Protein AF-A0A1E3PZY6-F1 (afdb_monomer_lite)

Radius of gyration: 34.94 Å; chains: 1; bounding box: 91×46×70 Å

Sequence (155 aa):
MDLDLSILKSSPPDGTELKHANSVFNTALASNESPASPTRRYAKRMTQLVESQNAELTILRKELQECKELLQTRKKRTKGKRIKLQGEFVFSTEEVLKIVREAEEKPKAKRPRGRPRKLPIEEVDKLQEDEEVENSSSESELDLVDCVARRTSSK

Secondary structure (DSSP, 8-state):
-----HHHHSPPPPHHHHHHHHHHHHHHHHSSSS---HHHHHHHHHHHHHHHHHHHHHHHHHHHHHHHHHHHHHHS--SSHHHHTTTS----HHHHHHHHHHHHHS------SSPPP-PPPP------PPP------------------------

Structure (mmCIF, N/CA/C/O backbone):
data_AF-A0A1E3PZY6-F1
#
_entry.id   AF-A0A1E3PZY6-F1
#
loop_
_atom_site.group_PDB
_atom_site.id
_atom_site.type_symbol
_atom_site.label_atom_id
_atom_site.label_alt_id
_atom_site.label_comp_id
_atom_site.label_asym_id
_atom_site.label_entity_id
_atom_site.label_seq_id
_atom_site.pdbx_PDB_ins_code
_atom_site.Cartn_x
_atom_site.Cartn_y
_atom_site.Cartn_z
_atom_site.occupancy
_atom_site.B_iso_or_equiv
_atom_site.auth_seq_id
_atom_site.auth_comp_id
_atom_site.auth_asym_id
_atom_site.auth_atom_id
_atom_site.pdbx_PDB_model_num
ATOM 1 N N . MET A 1 1 ? -10.833 -1.862 -36.275 1.00 62.19 1 MET A N 1
ATOM 2 C CA . MET A 1 1 ? -9.788 -2.021 -35.248 1.00 62.19 1 MET A CA 1
ATOM 3 C C . MET A 1 1 ? -10.494 -1.902 -33.913 1.00 62.19 1 MET A C 1
ATOM 5 O O . MET A 1 1 ? -10.768 -0.783 -33.499 1.00 62.19 1 MET A O 1
ATOM 9 N N . ASP A 1 2 ? -10.888 -3.023 -33.314 1.00 77.62 2 ASP A N 1
ATOM 10 C CA . ASP A 1 2 ? -11.477 -3.005 -31.972 1.00 77.62 2 ASP A CA 1
ATOM 11 C C . ASP A 1 2 ? -10.356 -2.739 -30.968 1.00 77.62 2 ASP A C 1
ATOM 13 O O . ASP A 1 2 ? -9.364 -3.465 -30.921 1.00 77.62 2 ASP A O 1
ATOM 17 N N . LEU A 1 3 ? -10.468 -1.628 -30.243 1.00 80.12 3 LEU A N 1
ATOM 18 C CA . LEU A 1 3 ? -9.480 -1.209 -29.259 1.00 80.12 3 LEU A CA 1
ATOM 19 C C . LEU A 1 3 ? -9.754 -1.971 -27.960 1.00 80.12 3 LEU A C 1
ATOM 21 O O . LEU A 1 3 ? -10.835 -1.834 -27.386 1.00 80.12 3 LEU A O 1
ATOM 25 N N . ASP A 1 4 ? -8.799 -2.774 -27.498 1.00 83.38 4 ASP A N 1
ATOM 26 C CA . ASP A 1 4 ? -8.956 -3.498 -26.240 1.00 83.38 4 ASP A CA 1
ATOM 27 C C . ASP A 1 4 ? -8.890 -2.527 -25.047 1.00 83.38 4 ASP A C 1
ATOM 29 O O . ASP A 1 4 ? -7.856 -1.923 -24.763 1.00 83.38 4 ASP A O 1
ATOM 33 N N . LEU A 1 5 ? -10.023 -2.363 -24.358 1.00 85.50 5 LEU A N 1
ATOM 34 C CA . LEU A 1 5 ? -10.165 -1.522 -23.164 1.00 85.50 5 LEU A CA 1
ATOM 35 C C . LEU A 1 5 ? -10.073 -2.333 -21.860 1.00 85.50 5 LEU A C 1
ATOM 37 O O . LEU A 1 5 ? -10.307 -1.774 -20.785 1.00 85.50 5 LEU A O 1
ATOM 41 N N . SER A 1 6 ? -9.769 -3.634 -21.926 1.00 84.56 6 SER A N 1
ATOM 42 C CA . SER A 1 6 ? -9.667 -4.516 -20.753 1.00 84.56 6 SER A CA 1
ATOM 43 C C . SER A 1 6 ? -8.676 -3.984 -19.709 1.00 84.56 6 SER A C 1
ATOM 45 O O . SER A 1 6 ? -8.986 -3.967 -18.518 1.00 84.56 6 SER A O 1
ATOM 47 N N . ILE A 1 7 ? -7.555 -3.419 -20.167 1.00 79.88 7 ILE A N 1
ATOM 48 C CA . ILE A 1 7 ? -6.497 -2.803 -19.348 1.00 79.88 7 ILE A CA 1
ATOM 49 C C . ILE A 1 7 ? -7.006 -1.627 -18.498 1.00 79.88 7 ILE A C 1
ATOM 51 O O . ILE A 1 7 ? -6.503 -1.386 -17.405 1.00 79.88 7 ILE A O 1
ATOM 55 N N . LEU A 1 8 ? -8.017 -0.886 -18.965 1.00 80.75 8 LEU A N 1
ATOM 56 C CA . LEU A 1 8 ? -8.588 0.233 -18.199 1.00 80.75 8 LEU A CA 1
ATOM 57 C C . LEU A 1 8 ? -9.510 -0.240 -17.071 1.00 80.75 8 LEU A C 1
ATOM 59 O O . LEU A 1 8 ? -9.798 0.524 -16.152 1.00 80.75 8 LEU A O 1
ATOM 63 N N . LYS A 1 9 ? -10.007 -1.476 -17.162 1.00 86.06 9 LYS A N 1
ATOM 64 C CA . LYS A 1 9 ? -10.908 -2.079 -16.175 1.00 86.06 9 LYS A CA 1
ATOM 65 C C . LYS A 1 9 ? -10.187 -3.038 -15.226 1.00 86.06 9 LYS A C 1
ATOM 67 O O . LYS A 1 9 ? -10.775 -3.423 -14.218 1.00 86.06 9 LYS A O 1
ATOM 72 N N . SER A 1 10 ? -8.953 -3.438 -15.534 1.00 82.19 10 SER A N 1
ATOM 73 C CA . SER A 1 10 ? -8.166 -4.326 -14.681 1.00 82.19 10 SER A CA 1
ATOM 74 C C . SER A 1 10 ? -7.635 -3.606 -13.444 1.00 82.19 10 SER A C 1
ATOM 76 O O . SER A 1 10 ? -7.387 -2.399 -13.448 1.00 82.19 10 SER A O 1
ATOM 78 N N . SER A 1 11 ? -7.431 -4.369 -12.373 1.00 79.75 11 SER A N 1
ATOM 79 C CA . SER A 1 11 ? -6.732 -3.886 -11.185 1.00 79.75 11 SER A CA 1
ATOM 80 C C . SER A 1 11 ? -5.291 -3.469 -11.523 1.00 79.75 11 SER A C 1
ATOM 82 O O . SER A 1 11 ? -4.729 -3.960 -12.504 1.00 79.75 11 SER A O 1
ATOM 84 N N . PRO A 1 12 ? -4.677 -2.566 -10.733 1.00 80.06 12 PRO A N 1
ATOM 85 C CA . PRO A 1 12 ? -3.278 -2.200 -10.922 1.00 80.06 12 PRO A CA 1
ATOM 86 C C . PRO A 1 12 ? -2.374 -3.443 -10.866 1.00 80.06 12 PRO A C 1
ATOM 88 O O . PRO A 1 12 ? -2.633 -4.312 -10.031 1.00 80.06 12 PRO A O 1
ATOM 91 N N . PRO A 1 13 ? -1.324 -3.519 -11.703 1.00 80.06 13 PRO A N 1
ATOM 92 C CA . PRO A 1 13 ? -0.431 -4.672 -11.741 1.00 80.06 13 PRO A CA 1
ATOM 93 C C . PRO A 1 13 ? 0.291 -4.855 -10.406 1.00 80.06 13 PRO A C 1
ATOM 95 O O . PRO A 1 13 ? 0.702 -3.874 -9.769 1.00 80.06 13 PRO A O 1
ATOM 98 N N . ASP A 1 14 ? 0.481 -6.111 -10.006 1.00 84.44 14 ASP A N 1
ATOM 99 C CA . ASP A 1 14 ? 1.287 -6.414 -8.826 1.00 84.44 14 ASP A CA 1
ATOM 100 C C . ASP A 1 14 ? 2.762 -6.027 -9.056 1.00 84.44 14 ASP A C 1
ATOM 102 O O . ASP A 1 14 ? 3.253 -5.960 -10.187 1.00 84.44 14 ASP A O 1
ATOM 106 N N . GLY A 1 15 ? 3.505 -5.763 -7.978 1.00 86.00 15 GLY A N 1
ATOM 107 C CA . GLY A 1 15 ? 4.921 -5.397 -8.066 1.00 86.00 15 GLY A CA 1
ATOM 108 C C . GLY A 1 15 ? 5.770 -6.445 -8.789 1.00 86.00 15 GLY A C 1
ATOM 109 O O . GLY A 1 15 ? 6.712 -6.093 -9.506 1.00 86.00 15 GLY A O 1
ATOM 110 N N . THR A 1 16 ? 5.419 -7.724 -8.647 1.00 88.56 16 THR A N 1
ATOM 111 C CA . THR A 1 16 ? 6.109 -8.823 -9.332 1.00 88.56 16 THR A CA 1
ATOM 112 C C . THR A 1 16 ? 5.787 -8.863 -10.826 1.00 88.56 16 THR A C 1
ATOM 114 O O . THR A 1 16 ? 6.704 -8.956 -11.647 1.00 88.56 16 THR A O 1
ATOM 117 N N . GLU A 1 17 ? 4.511 -8.705 -11.178 1.00 89.75 17 GLU A N 1
ATOM 118 C CA . GLU A 1 17 ? 4.019 -8.641 -12.557 1.00 89.75 17 GLU A CA 1
ATOM 119 C C . GLU A 1 17 ? 4.640 -7.464 -13.308 1.00 89.75 17 GLU A C 1
ATOM 121 O O . GLU A 1 17 ? 5.165 -7.636 -14.409 1.00 89.75 17 GLU A O 1
ATOM 126 N N . LEU A 1 18 ? 4.665 -6.283 -12.682 1.00 90.31 18 LEU A N 1
ATOM 127 C CA . LEU A 1 18 ? 5.262 -5.076 -13.245 1.00 90.31 18 LEU A CA 1
ATOM 128 C C . LEU A 1 18 ? 6.756 -5.269 -13.538 1.00 90.31 18 LEU A C 1
ATOM 130 O O . LEU A 1 18 ? 7.221 -4.936 -14.628 1.00 90.31 18 LEU A O 1
ATOM 134 N N . LYS A 1 19 ? 7.508 -5.845 -12.592 1.00 91.12 19 LYS A N 1
ATOM 135 C CA . LYS A 1 19 ? 8.939 -6.130 -12.772 1.00 91.12 19 LYS A CA 1
ATOM 136 C C . LYS A 1 19 ? 9.173 -7.126 -13.910 1.00 91.12 19 LYS A C 1
ATOM 138 O O . LYS A 1 19 ? 10.103 -6.957 -14.700 1.00 91.12 19 LYS A O 1
ATOM 143 N N . HIS A 1 20 ? 8.342 -8.164 -14.003 1.00 92.56 20 HIS A N 1
ATOM 144 C CA . HIS A 1 20 ? 8.427 -9.140 -15.084 1.00 92.56 20 HIS A CA 1
ATOM 145 C C . HIS A 1 20 ? 8.137 -8.490 -16.445 1.00 92.56 20 HIS A C 1
ATOM 147 O O . HIS A 1 20 ? 8.957 -8.596 -17.359 1.00 92.56 20 HIS A O 1
ATOM 153 N N . ALA A 1 21 ? 7.037 -7.743 -16.552 1.00 91.88 21 ALA A N 1
ATOM 154 C CA . ALA A 1 21 ? 6.645 -7.037 -17.768 1.00 91.88 21 ALA A CA 1
ATOM 155 C C . ALA A 1 21 ? 7.717 -6.033 -18.224 1.00 91.88 21 ALA A C 1
ATOM 157 O O . ALA A 1 21 ? 8.106 -6.028 -19.393 1.00 91.88 21 ALA A O 1
ATOM 158 N N . ASN A 1 22 ? 8.270 -5.243 -17.300 1.00 93.44 22 ASN A N 1
ATOM 159 C CA . ASN A 1 22 ? 9.345 -4.299 -17.600 1.00 93.44 22 ASN A CA 1
ATOM 160 C C . ASN A 1 22 ? 10.638 -4.995 -18.035 1.00 93.44 22 ASN A C 1
ATOM 162 O O . ASN A 1 22 ? 11.347 -4.476 -18.899 1.00 93.44 22 ASN A O 1
ATOM 166 N N . SER A 1 23 ? 10.957 -6.165 -17.475 1.00 92.94 23 SER A N 1
ATOM 167 C CA . SER A 1 23 ? 12.105 -6.969 -17.908 1.00 92.94 23 SER A CA 1
ATOM 168 C C . SER A 1 23 ? 11.932 -7.452 -19.352 1.00 92.94 23 SER A C 1
ATOM 170 O O . SER A 1 23 ? 12.814 -7.246 -20.191 1.00 92.94 23 SER A O 1
ATOM 172 N N . VAL A 1 24 ? 10.766 -8.017 -19.678 1.00 93.94 24 VAL A N 1
ATOM 173 C CA . VAL A 1 24 ? 10.430 -8.463 -21.041 1.00 93.94 24 VAL A CA 1
ATOM 174 C C . VAL A 1 24 ? 10.460 -7.288 -22.024 1.00 93.94 24 VAL A C 1
ATOM 176 O O . VAL A 1 24 ? 11.082 -7.362 -23.082 1.00 93.94 24 VAL A O 1
ATOM 179 N N . PHE A 1 25 ? 9.874 -6.153 -21.652 1.00 91.44 25 PHE A N 1
ATOM 180 C CA . PHE A 1 25 ? 9.884 -4.948 -22.477 1.00 91.44 25 PHE A CA 1
ATOM 181 C C . PHE A 1 25 ? 11.304 -4.409 -22.717 1.00 91.44 25 PHE A C 1
ATOM 183 O O . PHE A 1 25 ? 11.689 -4.123 -23.852 1.00 91.44 25 PHE A O 1
ATOM 190 N N . ASN A 1 26 ? 12.125 -4.310 -21.669 1.00 90.56 26 ASN A N 1
ATOM 191 C CA . ASN A 1 26 ? 13.491 -3.801 -21.784 1.00 90.56 26 ASN A CA 1
ATOM 192 C C . ASN A 1 26 ? 14.422 -4.748 -22.557 1.00 90.56 26 ASN A C 1
ATOM 194 O O . ASN A 1 26 ? 15.333 -4.267 -23.240 1.00 90.56 26 ASN A O 1
ATOM 198 N N . THR A 1 27 ? 14.208 -6.064 -22.467 1.00 90.50 27 THR A N 1
ATOM 199 C CA . THR A 1 27 ? 14.953 -7.066 -23.250 1.00 90.50 27 THR A CA 1
ATOM 200 C C . THR A 1 27 ? 14.567 -7.015 -24.727 1.00 90.50 27 THR A C 1
ATOM 202 O O . THR A 1 27 ? 15.461 -6.941 -25.570 1.00 90.50 27 THR A O 1
ATOM 205 N N . ALA A 1 28 ? 13.275 -6.905 -25.050 1.00 90.19 28 ALA A N 1
ATOM 206 C CA . ALA A 1 28 ? 12.802 -6.695 -26.422 1.00 90.19 28 ALA A CA 1
ATOM 207 C C . ALA A 1 28 ? 13.314 -5.371 -27.024 1.00 90.19 28 ALA A C 1
ATOM 209 O O . ALA A 1 28 ? 13.743 -5.308 -28.175 1.00 90.19 28 ALA A O 1
ATOM 210 N N . LEU A 1 29 ? 13.365 -4.291 -26.238 1.00 86.75 29 LEU A N 1
ATOM 211 C CA . LEU A 1 29 ? 13.998 -3.042 -26.677 1.00 86.75 29 LEU A CA 1
ATOM 212 C C . LEU A 1 29 ? 15.511 -3.175 -26.885 1.00 86.75 29 LEU A C 1
ATOM 214 O O . LEU A 1 29 ? 16.106 -2.364 -27.597 1.00 86.75 29 LEU A O 1
ATOM 218 N N . ALA A 1 30 ? 16.154 -4.139 -26.228 1.00 85.12 30 ALA A N 1
ATOM 219 C CA . ALA A 1 30 ? 17.587 -4.351 -26.336 1.00 85.12 30 ALA A CA 1
ATOM 220 C C . ALA A 1 30 ? 18.005 -5.207 -27.530 1.00 85.12 30 ALA A C 1
ATOM 222 O O . ALA A 1 30 ? 19.126 -5.016 -27.996 1.00 85.12 30 ALA A O 1
ATOM 223 N N . SER A 1 31 ? 17.128 -6.076 -28.033 1.00 85.00 31 SER A N 1
ATOM 224 C CA . SER A 1 31 ? 17.387 -6.911 -29.211 1.00 85.00 31 SER A CA 1
ATOM 225 C C . SER A 1 31 ? 17.314 -6.152 -30.542 1.00 85.00 31 SER A C 1
ATOM 227 O O . SER A 1 31 ? 17.707 -6.694 -31.566 1.00 85.00 31 SER A O 1
ATOM 229 N N . ASN A 1 32 ? 16.821 -4.909 -30.550 1.00 78.44 32 ASN A N 1
ATOM 230 C CA . ASN A 1 32 ? 16.794 -4.069 -31.746 1.00 78.44 32 ASN A CA 1
ATOM 231 C C . ASN A 1 32 ? 18.196 -3.499 -32.044 1.00 78.44 32 ASN A C 1
ATOM 233 O O . ASN A 1 32 ? 18.831 -2.920 -31.160 1.00 78.44 32 ASN A O 1
ATOM 237 N N . GLU A 1 33 ? 18.653 -3.632 -33.296 1.00 68.00 33 GLU A N 1
ATOM 238 C CA . GLU A 1 33 ? 20.041 -3.398 -33.751 1.00 68.00 33 GLU A CA 1
ATOM 239 C C . GLU A 1 33 ? 20.561 -1.959 -33.574 1.00 68.00 33 GLU A C 1
ATOM 241 O O . GLU A 1 33 ? 21.768 -1.724 -33.616 1.00 68.00 33 GLU A O 1
ATOM 246 N N . SER A 1 34 ? 19.687 -0.978 -33.323 1.00 68.31 34 SER A N 1
ATOM 247 C CA . SER A 1 34 ? 20.128 0.401 -33.112 1.00 68.31 34 SER A CA 1
ATOM 248 C C . SER A 1 34 ? 20.716 0.598 -31.704 1.00 68.31 34 SER A C 1
ATOM 250 O O . SER A 1 34 ? 20.017 0.395 -30.696 1.00 68.31 34 SER A O 1
ATOM 252 N N . PRO A 1 35 ? 21.952 1.123 -31.583 1.00 68.12 35 PRO A N 1
ATOM 253 C CA . PRO A 1 35 ? 22.461 1.606 -30.306 1.00 68.12 35 PRO A CA 1
ATOM 254 C C . PRO A 1 35 ? 21.560 2.719 -29.746 1.00 68.12 35 PRO A C 1
ATOM 256 O O . PRO A 1 35 ? 20.741 3.300 -30.457 1.00 68.12 35 PRO A O 1
ATOM 259 N N . ALA A 1 36 ? 21.690 2.960 -28.437 1.00 69.69 36 ALA A N 1
ATOM 260 C CA . ALA A 1 36 ? 20.801 3.733 -27.562 1.00 69.69 36 ALA A CA 1
ATOM 261 C C . ALA A 1 36 ? 20.148 4.993 -28.178 1.00 69.69 36 ALA A C 1
ATOM 263 O O . ALA A 1 36 ? 20.581 6.116 -27.918 1.00 69.69 36 ALA A O 1
ATOM 264 N N . SER A 1 37 ? 19.042 4.794 -28.901 1.00 82.25 37 SER A N 1
ATOM 265 C CA . SER A 1 37 ? 18.156 5.858 -29.377 1.00 82.25 37 SER A CA 1
ATOM 266 C C . SER A 1 37 ? 17.574 6.648 -28.190 1.00 82.25 37 SER A C 1
ATOM 268 O O . SER A 1 37 ? 17.320 6.051 -27.132 1.00 82.25 37 SER A O 1
ATOM 270 N N . PRO A 1 38 ? 17.329 7.967 -28.328 1.00 88.69 38 PRO A N 1
ATOM 271 C CA . PRO A 1 38 ? 16.638 8.770 -27.318 1.00 88.69 38 PRO A CA 1
ATOM 272 C C . PRO A 1 38 ? 15.362 8.104 -26.786 1.00 88.69 38 PRO A C 1
ATOM 274 O O . PRO A 1 38 ? 15.154 8.054 -25.573 1.00 88.69 38 PRO A O 1
ATOM 277 N N . THR A 1 39 ? 14.577 7.481 -27.669 1.00 86.38 39 THR A N 1
ATOM 278 C 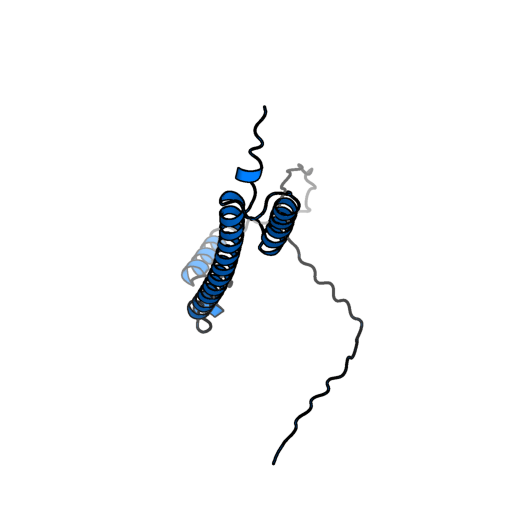CA . THR A 1 39 ? 13.354 6.744 -27.316 1.00 86.38 39 THR A CA 1
ATOM 279 C C . THR A 1 39 ? 13.637 5.575 -26.375 1.00 86.38 39 THR A C 1
ATOM 281 O O . THR A 1 39 ? 12.932 5.385 -25.389 1.00 86.38 39 THR A O 1
ATOM 284 N N . ARG A 1 40 ? 14.718 4.822 -26.613 1.00 86.25 40 ARG A N 1
ATOM 285 C CA . ARG A 1 40 ? 15.119 3.685 -25.767 1.00 86.25 40 ARG A CA 1
ATOM 286 C C . ARG A 1 40 ? 15.593 4.140 -24.387 1.00 86.25 40 ARG A C 1
ATOM 288 O O . ARG A 1 40 ? 15.302 3.480 -23.392 1.00 86.25 40 ARG A O 1
ATOM 295 N N . ARG A 1 41 ? 16.317 5.264 -24.305 1.00 89.44 41 ARG A N 1
ATOM 296 C CA . ARG A 1 41 ? 16.721 5.855 -23.015 1.00 89.44 41 ARG A CA 1
ATOM 297 C C . ARG A 1 41 ? 15.508 6.327 -22.223 1.00 89.44 41 ARG A C 1
ATOM 299 O O . ARG A 1 41 ? 15.434 6.065 -21.025 1.00 89.44 41 ARG A O 1
ATOM 306 N N . TYR A 1 42 ? 14.572 6.990 -22.897 1.00 92.06 42 TYR A N 1
ATOM 307 C CA . TYR A 1 42 ? 13.329 7.433 -22.284 1.00 92.06 42 TYR A CA 1
ATOM 308 C C . TYR A 1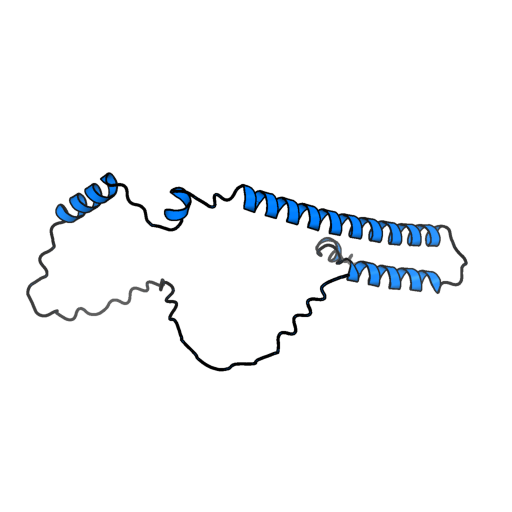 42 ? 12.512 6.243 -21.772 1.00 92.06 42 TYR A C 1
ATOM 310 O O . TYR A 1 42 ? 12.171 6.218 -20.596 1.00 92.06 42 TYR A O 1
ATOM 318 N N . ALA A 1 43 ? 12.313 5.212 -22.596 1.00 91.25 43 ALA A N 1
ATOM 319 C CA . ALA A 1 43 ? 11.603 3.995 -22.212 1.00 91.25 43 ALA A CA 1
ATOM 320 C C . ALA A 1 43 ? 12.208 3.330 -20.961 1.00 91.25 43 ALA A C 1
ATOM 322 O O . ALA A 1 43 ? 11.485 3.052 -20.010 1.00 91.25 43 ALA A O 1
ATOM 323 N N . LYS A 1 44 ? 13.540 3.180 -20.903 1.00 90.38 44 LYS A N 1
ATOM 324 C CA . LYS A 1 44 ? 14.234 2.656 -19.711 1.00 90.38 44 LYS A CA 1
ATOM 325 C C . LYS A 1 44 ? 14.027 3.521 -18.468 1.00 90.38 44 LYS A C 1
ATOM 327 O O . LYS A 1 44 ? 13.814 2.996 -17.378 1.00 90.38 44 LYS A O 1
ATOM 332 N N . ARG A 1 45 ? 14.106 4.848 -18.614 1.00 94.12 45 ARG A N 1
ATOM 333 C CA . ARG A 1 45 ? 13.863 5.772 -17.499 1.00 94.12 45 ARG A CA 1
ATOM 334 C C . ARG A 1 45 ? 12.418 5.654 -17.007 1.00 94.12 45 ARG A C 1
ATOM 336 O O . ARG A 1 45 ? 12.198 5.653 -15.803 1.00 94.12 45 ARG A O 1
ATOM 343 N N . MET A 1 46 ? 11.461 5.512 -17.923 1.00 94.88 46 MET A N 1
ATOM 344 C CA . MET A 1 46 ? 10.052 5.332 -17.582 1.00 94.88 46 MET A CA 1
ATOM 345 C C . MET A 1 46 ? 9.810 4.019 -16.838 1.00 94.88 46 MET A C 1
ATOM 347 O O . MET A 1 46 ? 9.156 4.045 -15.803 1.00 94.88 46 MET A O 1
ATOM 351 N N . THR A 1 47 ? 10.381 2.893 -17.282 1.00 93.81 47 THR A N 1
ATOM 352 C CA . THR A 1 47 ? 10.207 1.612 -16.571 1.00 93.81 47 THR A CA 1
ATOM 353 C C . THR A 1 47 ? 10.779 1.667 -15.154 1.00 93.81 47 THR A C 1
ATOM 355 O O . THR A 1 47 ? 10.130 1.219 -14.216 1.00 93.81 47 THR A O 1
ATOM 358 N N . GLN A 1 48 ? 11.954 2.286 -14.983 1.00 93.06 48 GLN A N 1
ATOM 359 C CA . GLN A 1 48 ? 12.579 2.467 -13.666 1.00 93.06 48 GLN A CA 1
ATOM 360 C C . GLN A 1 48 ? 11.746 3.368 -12.748 1.00 93.06 48 GLN A C 1
ATOM 362 O O . GLN A 1 48 ? 11.587 3.061 -11.571 1.00 93.06 48 GLN A O 1
ATOM 367 N N . LEU A 1 49 ? 11.205 4.465 -13.284 1.00 95.12 49 LEU A N 1
ATOM 368 C CA . LEU A 1 49 ? 10.353 5.384 -12.531 1.00 95.12 49 LEU A CA 1
ATOM 369 C C . LEU A 1 49 ? 9.063 4.703 -12.062 1.00 95.12 49 LEU A C 1
ATOM 371 O O . LEU A 1 49 ? 8.645 4.882 -10.924 1.00 95.12 49 LEU A O 1
ATOM 375 N N . VAL A 1 50 ? 8.432 3.910 -12.928 1.00 92.81 50 VAL A N 1
ATOM 376 C CA . VAL A 1 50 ? 7.199 3.198 -12.573 1.00 92.81 50 VAL A CA 1
ATOM 377 C C . VAL A 1 50 ? 7.480 2.129 -11.511 1.00 92.81 50 VAL A C 1
ATOM 379 O O . VAL A 1 50 ? 6.699 1.981 -10.574 1.00 92.81 50 VAL A O 1
ATOM 382 N N . GLU A 1 51 ? 8.617 1.431 -11.590 1.00 91.06 51 GLU A N 1
ATOM 383 C CA . GLU A 1 51 ? 9.054 0.497 -10.543 1.00 91.06 51 GLU A CA 1
ATOM 384 C C . GLU A 1 51 ? 9.293 1.193 -9.202 1.00 91.06 51 GLU A C 1
ATOM 386 O O . GLU A 1 51 ? 8.806 0.710 -8.176 1.00 91.06 51 GLU A O 1
ATOM 391 N N . SER A 1 52 ? 9.999 2.330 -9.196 1.00 93.50 52 SER A N 1
ATOM 392 C CA . SER A 1 52 ? 10.270 3.072 -7.962 1.00 93.50 52 SER A CA 1
ATOM 393 C C . SER A 1 52 ? 8.979 3.585 -7.330 1.00 93.50 52 SER A C 1
ATOM 395 O O . SER A 1 52 ? 8.751 3.372 -6.142 1.00 93.50 52 SER A O 1
ATOM 397 N N . GLN A 1 53 ? 8.085 4.165 -8.134 1.00 92.75 53 GLN A N 1
ATOM 398 C CA . GLN A 1 53 ? 6.780 4.633 -7.670 1.00 92.75 53 GLN A CA 1
ATOM 399 C C . GLN A 1 53 ? 5.923 3.491 -7.121 1.00 92.75 53 GLN A C 1
ATOM 401 O O . GLN A 1 53 ? 5.274 3.653 -6.090 1.00 92.75 53 GLN A O 1
ATOM 406 N N . ASN A 1 54 ? 5.918 2.321 -7.765 1.00 91.69 54 ASN A N 1
ATOM 407 C CA . ASN A 1 54 ? 5.139 1.191 -7.264 1.00 91.69 54 ASN A CA 1
ATOM 408 C C . ASN A 1 54 ? 5.701 0.645 -5.938 1.00 91.69 54 ASN A C 1
ATOM 410 O O . ASN A 1 54 ? 4.939 0.275 -5.039 1.00 91.69 54 ASN A O 1
ATOM 414 N N . ALA A 1 55 ? 7.029 0.639 -5.782 1.00 90.88 55 ALA A N 1
ATOM 415 C CA . ALA A 1 55 ? 7.676 0.284 -4.522 1.00 90.88 55 ALA A CA 1
ATOM 416 C C . ALA A 1 55 ? 7.319 1.279 -3.404 1.00 90.88 55 ALA A C 1
ATOM 418 O O . ALA A 1 55 ? 6.890 0.858 -2.329 1.00 90.88 55 ALA A O 1
ATOM 419 N N . GLU A 1 56 ? 7.406 2.584 -3.676 1.00 94.31 56 GLU A N 1
ATOM 420 C CA . GLU A 1 56 ? 6.994 3.646 -2.749 1.00 94.31 56 GLU A CA 1
ATOM 421 C C . GLU A 1 56 ? 5.520 3.505 -2.344 1.00 94.31 56 GLU A C 1
ATOM 423 O O . GLU A 1 56 ? 5.198 3.502 -1.157 1.00 94.31 56 GLU A O 1
ATOM 428 N N . LEU A 1 57 ? 4.616 3.297 -3.308 1.00 92.62 57 LEU A N 1
ATOM 429 C CA . LEU A 1 57 ? 3.193 3.075 -3.035 1.00 92.62 57 LEU A CA 1
ATOM 430 C C . LEU A 1 57 ? 2.954 1.841 -2.162 1.00 92.62 57 LEU A C 1
ATOM 432 O O . LEU A 1 57 ? 2.072 1.855 -1.302 1.00 92.62 57 LEU A O 1
ATOM 436 N N . THR A 1 58 ? 3.721 0.773 -2.370 1.00 91.88 58 THR A N 1
ATOM 437 C CA . THR A 1 58 ? 3.615 -0.448 -1.565 1.00 91.88 58 THR A CA 1
ATOM 438 C C . THR A 1 58 ? 4.046 -0.199 -0.123 1.00 91.88 58 THR A C 1
ATOM 440 O O . THR A 1 58 ? 3.360 -0.643 0.799 1.00 91.88 58 THR A O 1
ATOM 443 N N . ILE A 1 59 ? 5.141 0.538 0.082 1.00 95.31 59 ILE A N 1
ATOM 444 C CA . ILE A 1 59 ? 5.624 0.924 1.415 1.00 95.31 59 ILE A CA 1
ATOM 445 C C . ILE A 1 59 ? 4.579 1.797 2.116 1.00 95.31 59 ILE A C 1
ATOM 447 O O . ILE A 1 59 ? 4.118 1.442 3.199 1.00 95.31 59 ILE A O 1
ATOM 451 N N . LEU A 1 60 ? 4.109 2.859 1.459 1.00 96.88 60 LEU A N 1
ATOM 452 C CA . LEU A 1 60 ? 3.115 3.776 2.025 1.00 96.88 60 LEU A CA 1
ATOM 453 C C . LEU A 1 60 ? 1.807 3.068 2.394 1.00 96.88 60 LEU A C 1
ATOM 455 O O . LEU A 1 60 ? 1.212 3.352 3.432 1.00 96.88 60 LEU A O 1
ATOM 459 N N . ARG A 1 61 ? 1.339 2.126 1.566 1.00 95.50 61 ARG A N 1
ATOM 460 C CA . ARG A 1 61 ? 0.140 1.331 1.877 1.00 95.50 61 ARG A CA 1
ATOM 461 C C . ARG A 1 61 ? 0.330 0.481 3.132 1.00 95.50 61 ARG A C 1
ATOM 463 O O . ARG A 1 61 ? -0.604 0.401 3.930 1.00 95.50 61 ARG A O 1
ATOM 470 N N . LYS A 1 62 ? 1.510 -0.122 3.317 1.00 96.44 62 LYS A N 1
ATOM 471 C CA . LYS A 1 62 ? 1.840 -0.893 4.527 1.00 96.44 62 LYS A CA 1
ATOM 472 C C . LYS A 1 62 ? 1.892 0.003 5.761 1.00 96.44 62 LYS A C 1
ATOM 474 O O . LYS A 1 62 ? 1.190 -0.276 6.725 1.00 96.44 62 LYS A O 1
ATOM 479 N N . GLU A 1 63 ? 2.608 1.121 5.695 1.00 98.06 63 GLU A N 1
ATOM 480 C CA . GLU A 1 63 ? 2.692 2.089 6.800 1.00 98.06 63 GLU A CA 1
ATOM 481 C C . GLU A 1 63 ? 1.310 2.616 7.211 1.00 98.06 63 GLU A C 1
ATOM 483 O O . GLU A 1 63 ? 0.982 2.723 8.395 1.00 98.06 63 GLU A O 1
ATOM 488 N N . LEU A 1 64 ? 0.461 2.916 6.227 1.00 97.94 64 LEU A N 1
ATOM 489 C CA . LEU A 1 64 ? -0.909 3.363 6.453 1.00 97.94 64 LEU A CA 1
ATOM 490 C C . LEU A 1 64 ? -1.736 2.271 7.148 1.00 97.94 64 LEU A C 1
ATOM 492 O O . LEU A 1 64 ? -2.487 2.567 8.084 1.00 97.94 64 LEU A O 1
ATOM 496 N N . GLN A 1 65 ? -1.595 1.019 6.713 1.00 97.69 65 GLN A N 1
ATOM 497 C CA . GLN A 1 65 ? -2.266 -0.121 7.329 1.00 97.69 65 GLN A CA 1
ATOM 498 C C . GLN A 1 65 ? -1.823 -0.310 8.788 1.00 97.69 65 GLN A C 1
ATOM 500 O O . GLN A 1 65 ? -2.676 -0.359 9.676 1.00 97.69 65 GLN A O 1
ATOM 505 N N . GLU A 1 66 ? -0.520 -0.285 9.059 1.00 97.69 66 GLU A N 1
ATOM 506 C CA . GLU A 1 66 ? 0.042 -0.369 10.414 1.00 97.69 66 GLU A CA 1
ATOM 507 C C . GLU A 1 66 ? -0.455 0.779 11.307 1.00 97.69 66 GLU A C 1
ATOM 509 O O . GLU A 1 66 ? -0.914 0.566 12.434 1.00 97.69 66 GLU A O 1
ATOM 514 N N . CYS A 1 67 ? -0.462 2.013 10.793 1.00 97.12 67 CYS A N 1
ATOM 515 C CA . CYS A 1 67 ? -0.981 3.172 11.518 1.00 97.12 67 CYS A CA 1
ATOM 516 C C . CYS A 1 67 ? -2.473 3.022 11.847 1.00 97.12 67 CYS A C 1
ATOM 518 O O . CYS A 1 67 ? -2.907 3.360 12.954 1.00 97.12 67 CYS A O 1
ATOM 520 N N . LYS A 1 68 ? -3.277 2.506 10.910 1.00 96.94 68 LYS A N 1
ATOM 521 C CA . LYS A 1 68 ? -4.700 2.224 11.144 1.00 96.94 68 LYS A CA 1
ATOM 522 C C . LYS A 1 68 ? -4.888 1.159 12.215 1.00 96.94 68 LYS A C 1
ATOM 524 O O . LYS A 1 68 ? -5.731 1.351 13.090 1.00 96.94 68 LYS A O 1
ATOM 529 N N . GLU A 1 69 ? -4.115 0.083 12.189 1.00 95.88 69 GLU A N 1
ATOM 530 C CA . GLU A 1 69 ? -4.174 -0.986 13.191 1.00 95.88 69 GLU A CA 1
ATOM 531 C C . GLU A 1 69 ? -3.794 -0.474 14.587 1.00 95.88 69 GLU A C 1
ATOM 533 O O . GLU A 1 69 ? -4.517 -0.707 15.564 1.00 95.88 69 GLU A O 1
ATOM 538 N N . LEU A 1 70 ? -2.736 0.333 14.691 1.00 94.88 70 LEU A N 1
ATOM 539 C CA . LEU A 1 70 ? -2.350 1.001 15.938 1.00 94.88 70 LEU A CA 1
ATOM 540 C C . LEU A 1 70 ? -3.431 1.966 16.444 1.00 94.88 70 LEU A C 1
ATOM 542 O O . LEU A 1 70 ? -3.718 2.032 17.641 1.00 94.88 70 LEU A O 1
ATOM 546 N N . LEU A 1 71 ? -4.077 2.716 15.552 1.00 95.06 71 LEU A N 1
ATOM 547 C CA . LEU A 1 71 ? -5.188 3.585 15.938 1.00 95.06 71 LEU A CA 1
ATOM 548 C C . LEU A 1 71 ? -6.411 2.786 16.386 1.00 95.06 71 LEU A C 1
ATOM 550 O O . LEU A 1 71 ? -7.060 3.169 17.359 1.00 95.06 71 LEU A O 1
ATOM 554 N N . GLN A 1 72 ? -6.735 1.685 15.710 1.00 92.88 72 GLN A N 1
ATOM 555 C CA . GLN A 1 72 ? -7.837 0.813 16.106 1.00 92.88 72 GLN A CA 1
ATOM 556 C C . GLN A 1 72 ? -7.578 0.191 17.478 1.00 92.88 72 GLN A C 1
ATOM 558 O O . GLN A 1 72 ? -8.461 0.234 18.332 1.00 92.88 72 GLN A O 1
ATOM 563 N N . THR A 1 73 ? -6.378 -0.331 17.730 1.00 88.69 73 THR A N 1
ATOM 564 C CA . THR A 1 73 ? -6.010 -0.894 19.040 1.00 88.69 73 THR A CA 1
ATOM 565 C C . THR A 1 73 ? -6.060 0.152 20.153 1.00 88.69 73 THR A C 1
ATOM 567 O O . THR A 1 73 ? -6.610 -0.132 21.214 1.00 88.69 73 THR A O 1
ATOM 570 N N . ARG A 1 74 ? -5.596 1.387 19.910 1.00 84.75 74 ARG A N 1
ATOM 571 C CA . ARG A 1 74 ? -5.684 2.492 20.887 1.00 84.75 74 ARG A CA 1
ATOM 572 C C . ARG A 1 74 ? -7.112 2.978 21.136 1.00 84.75 74 ARG A C 1
ATOM 574 O O . ARG A 1 74 ? -7.448 3.342 22.260 1.00 84.75 74 ARG A O 1
ATOM 581 N N . LYS A 1 75 ? -7.950 3.028 20.096 1.00 88.31 75 LYS A N 1
ATOM 582 C CA . LYS A 1 75 ? -9.354 3.459 20.214 1.00 88.31 75 LYS A CA 1
ATOM 583 C C . LYS A 1 75 ? -10.228 2.404 20.890 1.00 88.31 75 LYS A C 1
ATOM 585 O O . LYS A 1 75 ? -11.224 2.761 21.525 1.00 88.31 75 LYS A O 1
ATOM 590 N N . LYS A 1 76 ? -9.881 1.121 20.763 1.00 86.25 76 LYS A N 1
ATOM 591 C CA . LYS A 1 76 ? -10.578 0.027 21.443 1.00 86.25 76 LYS A CA 1
ATOM 592 C C . LYS A 1 76 ? -10.411 0.190 22.954 1.00 86.25 76 LYS A C 1
ATOM 594 O O . LYS A 1 76 ? -9.306 0.183 23.488 1.00 86.25 76 LYS A O 1
ATOM 599 N N . ARG A 1 77 ? -11.531 0.322 23.670 1.00 83.94 77 ARG A N 1
ATOM 600 C CA . ARG A 1 77 ? -11.512 0.172 25.129 1.00 83.94 77 ARG A CA 1
ATOM 601 C C . ARG A 1 77 ? -11.193 -1.293 25.426 1.00 83.94 77 ARG A C 1
ATOM 603 O O . ARG A 1 77 ? -11.823 -2.164 24.841 1.00 83.94 77 ARG A O 1
ATOM 610 N N . THR A 1 78 ? -10.261 -1.548 26.345 1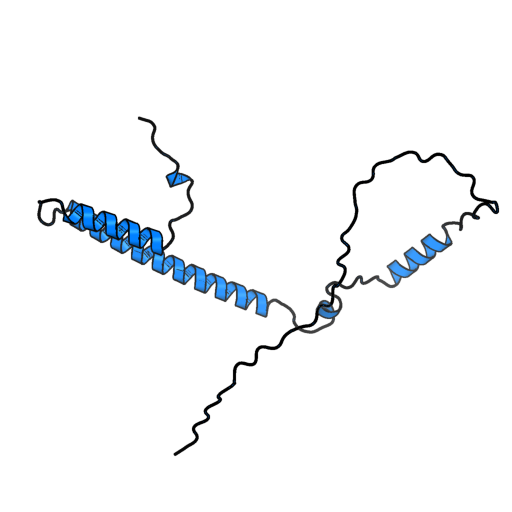.00 86.50 78 THR A N 1
ATOM 611 C CA . THR A 1 78 ? -9.873 -2.904 26.799 1.00 86.50 78 THR A CA 1
ATOM 612 C C . THR A 1 78 ? -10.329 -3.231 28.225 1.00 86.50 78 THR A C 1
ATOM 614 O O . THR A 1 78 ? -10.392 -4.396 28.601 1.00 86.50 78 THR A O 1
ATOM 617 N N . LYS A 1 79 ? -10.725 -2.219 29.015 1.00 88.88 79 LYS A N 1
ATOM 618 C CA . LYS A 1 79 ? -11.295 -2.391 30.362 1.00 88.88 79 LYS A CA 1
ATOM 619 C C . LYS A 1 79 ? -12.596 -1.598 30.564 1.00 88.88 79 LYS A C 1
ATOM 621 O O . LYS A 1 79 ? -12.865 -0.618 29.869 1.00 88.88 79 LYS A O 1
ATOM 626 N N . GLY A 1 80 ? -13.373 -1.998 31.573 1.00 91.25 80 GLY A N 1
ATOM 627 C CA . GLY A 1 80 ? -14.540 -1.265 32.080 1.00 91.25 80 GLY A CA 1
ATOM 628 C C . GLY A 1 80 ? -15.894 -1.889 31.733 1.00 91.25 80 GLY A C 1
ATOM 629 O O . GLY A 1 80 ? -15.974 -2.913 31.058 1.00 91.25 80 GLY A O 1
ATOM 630 N N . LYS A 1 81 ? -16.974 -1.249 32.206 1.00 89.56 81 LYS A N 1
ATOM 631 C CA . LYS A 1 81 ? -18.355 -1.752 32.070 1.00 89.56 81 LYS A CA 1
ATOM 632 C C . LYS A 1 81 ? -18.747 -2.005 30.611 1.00 89.56 81 LYS A C 1
ATOM 634 O O . LYS A 1 81 ? -19.286 -3.052 30.308 1.00 89.56 81 LYS A O 1
ATOM 639 N N . ARG A 1 82 ? -18.411 -1.084 29.700 1.00 87.50 82 ARG A N 1
ATOM 640 C CA . ARG A 1 82 ? -18.811 -1.157 28.281 1.00 87.50 82 ARG A CA 1
ATOM 641 C C . ARG A 1 82 ? -18.336 -2.411 27.553 1.00 87.50 82 ARG A C 1
ATOM 643 O O . ARG A 1 82 ? -19.010 -2.822 26.632 1.00 87.50 82 ARG A O 1
ATOM 650 N N . ILE A 1 83 ? -17.196 -2.976 27.942 1.00 91.12 83 ILE A N 1
ATOM 651 C CA . ILE A 1 83 ? -16.648 -4.181 27.300 1.00 91.12 83 ILE A CA 1
ATOM 652 C C . ILE A 1 83 ? -17.296 -5.427 27.869 1.00 91.12 83 ILE A C 1
ATOM 654 O O . ILE A 1 83 ? -17.591 -6.336 27.116 1.00 91.12 83 ILE A O 1
ATOM 658 N N . LYS A 1 84 ? -17.545 -5.451 29.186 1.00 88.00 84 LYS A N 1
ATOM 659 C CA . LYS A 1 84 ? -18.298 -6.543 29.814 1.00 88.00 84 LYS A CA 1
ATOM 660 C C . LYS A 1 84 ? -19.703 -6.644 29.226 1.00 88.00 84 LYS A C 1
ATOM 662 O O . LYS A 1 84 ? -20.143 -7.725 28.906 1.00 88.00 84 LYS A O 1
ATOM 667 N N . LEU A 1 85 ? -20.342 -5.494 29.016 1.00 90.25 85 LEU A N 1
ATOM 668 C CA . LEU A 1 85 ? -21.679 -5.405 28.433 1.00 90.25 85 LEU A CA 1
ATOM 669 C C . LEU A 1 85 ? -21.682 -5.514 26.895 1.00 90.25 85 LEU A C 1
ATOM 671 O O . LEU A 1 85 ? -22.747 -5.473 26.287 1.00 90.25 85 LEU A O 1
ATOM 675 N N . GLN A 1 86 ? -20.521 -5.575 26.229 1.00 89.19 86 GLN A N 1
ATOM 676 C CA . GLN A 1 86 ? -20.470 -5.650 24.769 1.00 89.19 86 GLN A CA 1
ATOM 677 C C . GLN A 1 86 ? -20.848 -7.065 24.323 1.00 89.19 86 GLN A C 1
ATOM 679 O O . GLN A 1 86 ? -20.142 -8.014 24.640 1.00 89.19 86 GLN A O 1
ATOM 684 N N . GLY A 1 87 ? -21.936 -7.194 23.562 1.00 86.50 87 GLY A N 1
ATOM 685 C CA . GLY A 1 87 ? -22.457 -8.493 23.121 1.00 86.50 87 GLY A CA 1
ATOM 686 C C . GLY A 1 87 ? -23.395 -9.169 24.127 1.00 86.50 87 GLY A C 1
ATOM 687 O O . GLY A 1 87 ? -23.995 -10.183 23.793 1.00 86.50 87 GLY A O 1
ATOM 688 N N . GLU A 1 88 ? -23.575 -8.597 25.321 1.00 90.19 88 GLU A N 1
ATOM 689 C CA . GLU A 1 88 ? -24.604 -9.034 26.266 1.00 90.19 88 GLU A CA 1
ATOM 690 C C . GLU A 1 88 ? -25.925 -8.307 25.978 1.00 90.19 88 GLU A C 1
ATOM 692 O O . GLU A 1 88 ? -25.950 -7.101 25.716 1.00 90.19 88 GLU A O 1
ATOM 697 N N . PHE A 1 89 ? -27.046 -9.025 26.063 1.00 86.00 89 PHE A N 1
ATOM 698 C CA . PHE A 1 89 ? -28.369 -8.405 26.063 1.00 86.00 89 PHE A CA 1
ATOM 699 C C . PHE A 1 89 ? -28.625 -7.779 27.434 1.00 86.00 89 PHE A C 1
ATOM 701 O O . PHE A 1 89 ? -28.901 -8.472 28.412 1.00 86.00 89 PHE A O 1
ATOM 708 N N . VAL A 1 90 ? -28.511 -6.455 27.508 1.00 88.75 90 VAL A N 1
ATOM 709 C CA . VAL A 1 90 ? -28.719 -5.698 28.744 1.00 88.75 90 VAL A CA 1
ATOM 710 C C . VAL A 1 90 ? -30.094 -5.050 28.695 1.00 88.75 90 VAL A C 1
ATOM 712 O O . VAL A 1 90 ? -30.305 -4.130 27.911 1.00 88.75 90 VAL A O 1
ATOM 715 N N . PHE A 1 91 ? -31.009 -5.508 29.548 1.00 90.31 91 PHE A N 1
ATOM 716 C CA . PHE A 1 91 ? -32.304 -4.857 29.742 1.00 90.31 91 PHE A CA 1
ATOM 717 C C . PHE A 1 91 ? -32.239 -3.874 30.908 1.00 90.31 91 PHE A C 1
ATOM 719 O O . PHE A 1 91 ? -31.686 -4.181 31.971 1.00 90.31 91 PHE A O 1
ATOM 726 N N . SER A 1 92 ? -32.839 -2.699 30.730 1.00 93.50 92 SER A N 1
ATOM 727 C CA . SER A 1 92 ? -33.102 -1.791 31.847 1.00 93.50 92 SER A CA 1
ATOM 728 C C . SER A 1 92 ? -34.101 -2.427 32.816 1.00 93.50 92 SER A C 1
ATOM 730 O O . SER A 1 92 ? -34.992 -3.175 32.410 1.00 93.50 92 SER A O 1
ATOM 732 N N . THR A 1 93 ? -34.016 -2.091 34.103 1.00 92.94 93 THR A N 1
ATOM 733 C CA . THR A 1 93 ? -35.022 -2.514 35.090 1.00 92.94 93 THR A CA 1
ATOM 734 C C . THR A 1 93 ? -36.429 -2.096 34.666 1.00 92.94 93 THR A C 1
ATOM 736 O O . THR A 1 93 ? -37.376 -2.856 34.844 1.00 92.94 93 THR A O 1
ATOM 739 N N . GLU A 1 94 ? -36.571 -0.929 34.039 1.00 93.38 94 GLU A N 1
ATOM 740 C CA . GLU A 1 94 ? -37.845 -0.439 33.507 1.00 93.38 94 GLU A CA 1
ATOM 741 C C . GLU A 1 94 ? -38.365 -1.294 32.345 1.00 93.38 94 GLU A C 1
ATOM 743 O O . GLU A 1 94 ? -39.562 -1.576 32.279 1.00 93.38 94 GLU A O 1
ATOM 748 N N . GLU A 1 95 ? -37.475 -1.748 31.459 1.00 92.69 95 GLU A N 1
ATOM 749 C CA . GLU A 1 95 ? -37.819 -2.631 30.338 1.00 92.69 95 GLU A CA 1
ATOM 750 C C . GLU A 1 95 ? -38.278 -3.995 30.852 1.00 92.69 95 GLU A C 1
ATOM 752 O O . GLU A 1 95 ? -39.330 -4.481 30.436 1.00 92.69 95 GLU A O 1
ATOM 757 N N . VAL A 1 96 ? -37.563 -4.570 31.826 1.00 93.88 96 VAL A N 1
ATOM 758 C CA . VAL A 1 96 ? -37.958 -5.834 32.467 1.00 93.88 96 VAL A CA 1
ATOM 759 C C . VAL A 1 96 ? -39.325 -5.693 33.141 1.00 93.88 96 VAL A C 1
ATOM 761 O O . VAL A 1 96 ? -40.204 -6.524 32.926 1.00 93.88 96 VAL A O 1
ATOM 764 N N . LEU A 1 97 ? -39.557 -4.618 33.900 1.00 95.06 97 LEU A N 1
ATOM 765 C CA . LEU A 1 97 ? -40.850 -4.366 34.551 1.00 95.06 97 LEU A CA 1
ATOM 766 C C . LEU A 1 97 ? -41.988 -4.147 33.547 1.00 95.06 97 LEU A C 1
ATOM 768 O O . LEU A 1 97 ? -43.142 -4.474 33.831 1.00 95.06 97 LEU A O 1
ATOM 772 N N . LYS A 1 98 ? -41.696 -3.575 32.378 1.00 94.75 98 LYS A N 1
ATOM 773 C CA . LYS A 1 98 ? -42.678 -3.429 31.301 1.00 94.75 98 LYS A CA 1
ATOM 774 C C . LYS A 1 98 ? -43.038 -4.786 30.697 1.00 94.75 98 LYS A C 1
ATOM 776 O O . LYS A 1 98 ? -44.221 -5.086 30.586 1.00 94.75 98 LYS A O 1
ATOM 781 N N . ILE A 1 99 ? -42.044 -5.623 30.402 1.00 92.25 99 ILE A N 1
ATOM 782 C CA . ILE A 1 99 ? -42.254 -6.983 29.881 1.00 92.25 99 ILE A CA 1
ATOM 783 C C . ILE A 1 99 ? -43.069 -7.825 30.869 1.00 92.25 99 ILE A C 1
ATOM 785 O O . ILE A 1 99 ? -43.995 -8.521 30.457 1.00 92.25 99 ILE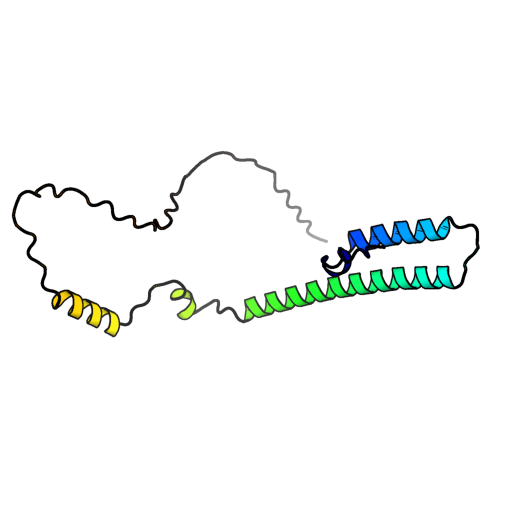 A O 1
ATOM 789 N N . VAL A 1 100 ? -42.759 -7.740 32.167 1.00 94.12 100 VAL A N 1
ATOM 790 C CA . VAL A 1 100 ? -43.505 -8.452 33.216 1.00 94.12 100 VAL A CA 1
ATOM 791 C C . VAL A 1 100 ? -44.969 -8.016 33.229 1.00 94.12 100 VAL A C 1
ATOM 793 O O . VAL A 1 100 ? -45.845 -8.872 33.140 1.00 94.12 100 VAL A O 1
ATOM 796 N N . ARG A 1 101 ? -45.246 -6.705 33.239 1.00 93.38 101 ARG A N 1
ATOM 797 C CA . ARG A 1 101 ? -46.626 -6.190 33.190 1.00 93.38 101 ARG A CA 1
ATOM 798 C C . ARG A 1 101 ? -47.369 -6.636 31.935 1.00 93.38 101 ARG A C 1
ATOM 800 O O . ARG A 1 101 ? -48.482 -7.134 32.035 1.00 93.38 101 ARG A O 1
ATOM 807 N N . GLU A 1 102 ? -46.742 -6.539 30.766 1.00 91.69 102 GLU A N 1
ATOM 808 C CA . GLU A 1 102 ? -47.351 -6.998 29.513 1.00 91.69 102 GLU A CA 1
ATOM 809 C C . GLU A 1 102 ? -47.625 -8.512 29.510 1.00 91.69 102 GLU A C 1
ATOM 811 O O . GLU A 1 102 ? -48.604 -8.962 28.917 1.00 91.69 102 GLU A O 1
ATOM 816 N N . ALA A 1 103 ? -46.774 -9.321 30.147 1.00 89.94 103 ALA A N 1
ATOM 817 C CA . ALA A 1 103 ? -46.975 -10.764 30.269 1.00 89.94 103 ALA A CA 1
ATOM 818 C C . ALA A 1 103 ? -48.077 -11.132 31.277 1.00 89.94 103 ALA A C 1
ATOM 820 O O . ALA A 1 103 ? -48.744 -12.151 31.098 1.00 89.94 103 ALA A O 1
ATOM 821 N N . GLU A 1 104 ? -48.270 -10.319 32.315 1.00 87.56 104 GLU A N 1
ATOM 822 C CA . GLU A 1 104 ? -49.350 -10.467 33.296 1.00 87.56 104 GLU A CA 1
ATOM 823 C C . GLU A 1 104 ? -50.707 -10.026 32.733 1.00 87.56 104 GLU A C 1
ATOM 825 O O . GLU A 1 104 ? -51.712 -10.710 32.939 1.00 87.56 104 GLU A O 1
ATOM 830 N N . GLU A 1 105 ? -50.737 -8.913 31.995 1.00 85.69 105 GLU A N 1
ATOM 831 C CA . GLU A 1 105 ? -51.944 -8.388 31.348 1.00 85.69 105 GLU A CA 1
ATOM 832 C C . GLU A 1 105 ? -52.426 -9.283 30.205 1.00 85.69 105 GLU A C 1
ATOM 834 O O . GLU A 1 105 ? -53.629 -9.361 29.954 1.00 85.69 105 GLU A O 1
ATOM 839 N N . LYS A 1 106 ? -51.515 -9.998 29.529 1.00 77.81 106 LYS A N 1
ATOM 840 C CA . LYS A 1 106 ? -51.888 -11.043 28.571 1.00 77.81 106 LYS A CA 1
ATOM 841 C C . LYS A 1 106 ? -52.550 -12.186 29.347 1.00 77.81 106 LYS A C 1
ATOM 843 O O . LYS A 1 106 ? -51.853 -12.942 30.030 1.00 77.81 106 LYS A O 1
ATOM 848 N N . PRO A 1 107 ? -53.880 -12.384 29.245 1.00 70.69 107 PRO A N 1
ATOM 849 C CA . PRO A 1 107 ? -54.522 -13.474 29.957 1.00 70.69 107 PRO A CA 1
ATOM 850 C C . PRO A 1 107 ? -53.906 -14.786 29.470 1.00 70.69 107 PRO A C 1
ATOM 852 O O . PRO A 1 107 ? -53.867 -15.044 28.265 1.00 70.69 107 PRO A O 1
ATOM 855 N N . LYS A 1 108 ? -53.438 -15.635 30.398 1.00 67.62 108 LYS A N 1
ATOM 856 C CA . LYS A 1 108 ? -53.081 -17.024 30.078 1.00 67.62 108 LYS A CA 1
ATOM 857 C C . LYS A 1 108 ? -54.311 -17.661 29.444 1.00 67.62 108 LYS A C 1
ATOM 859 O O . LYS A 1 108 ? -55.244 -18.037 30.157 1.00 67.62 108 LYS A O 1
ATOM 864 N N . ALA A 1 109 ? -54.328 -17.754 28.115 1.00 70.44 109 ALA A N 1
ATOM 865 C CA . ALA A 1 109 ? -55.380 -18.451 27.400 1.00 70.44 109 ALA A CA 1
ATOM 866 C C . ALA A 1 109 ? -55.482 -19.842 28.029 1.00 70.44 109 ALA A C 1
ATOM 868 O O . ALA A 1 109 ? -54.503 -20.595 28.065 1.00 70.44 109 ALA A O 1
ATOM 869 N N . LYS A 1 110 ? -56.639 -20.157 28.622 1.00 70.00 110 LYS A N 1
ATOM 870 C CA . LYS A 1 110 ? -56.865 -21.473 29.214 1.00 70.00 110 LYS A CA 1
ATOM 871 C C . LYS A 1 110 ? -56.673 -22.478 28.085 1.00 70.00 110 LYS A C 1
ATOM 873 O O . LYS A 1 110 ? -57.469 -22.495 27.149 1.00 70.00 110 LYS A O 1
ATOM 878 N N . ARG A 1 111 ? -55.607 -23.288 28.149 1.00 67.44 111 ARG A N 1
ATOM 879 C CA . ARG A 1 111 ? -55.415 -24.388 27.195 1.00 67.44 111 ARG A CA 1
ATOM 880 C C . ARG A 1 111 ? -56.704 -25.214 27.229 1.00 67.44 111 ARG A C 1
ATOM 882 O O . ARG A 1 111 ? -57.142 -25.547 28.338 1.00 67.44 111 ARG A O 1
ATOM 889 N N . PRO A 1 112 ? -57.343 -25.510 26.085 1.00 67.88 112 PRO A N 1
ATOM 890 C CA . PRO A 1 112 ? -58.549 -26.321 26.093 1.00 67.88 112 PRO A CA 1
ATOM 891 C C . PRO A 1 112 ? -58.211 -27.649 26.776 1.00 67.88 112 PRO A C 1
ATOM 893 O O . PRO A 1 112 ? -57.319 -28.375 26.341 1.00 67.88 112 PRO A O 1
ATOM 896 N N . ARG A 1 113 ? -58.870 -27.941 27.904 1.00 65.50 113 ARG A N 1
ATOM 897 C CA . ARG A 1 113 ? -58.761 -29.247 28.558 1.00 65.50 113 ARG A CA 1
ATOM 898 C C . ARG A 1 113 ? -59.458 -30.255 27.653 1.00 65.50 113 ARG A C 1
ATOM 900 O O . ARG A 1 113 ? -60.681 -30.326 27.628 1.00 65.50 113 ARG A O 1
ATOM 907 N N . GLY A 1 114 ? -58.671 -31.001 26.892 1.00 67.56 114 GLY A N 1
ATOM 908 C CA . GLY A 1 114 ? -59.161 -32.042 26.002 1.00 67.56 114 GLY A CA 1
ATOM 909 C C . GLY A 1 114 ? -58.035 -32.627 25.159 1.00 67.56 114 GLY A C 1
ATOM 910 O O . GLY A 1 114 ? -57.046 -31.955 24.876 1.00 67.56 114 GLY A O 1
ATOM 911 N N . ARG A 1 115 ? -58.190 -33.898 24.772 1.00 68.25 115 ARG A N 1
ATOM 912 C CA . ARG A 1 115 ? -57.287 -34.597 23.848 1.00 68.25 115 ARG A CA 1
ATOM 913 C C . ARG A 1 115 ? -57.096 -33.739 22.587 1.00 68.25 115 ARG A C 1
ATOM 915 O O . ARG A 1 115 ? -58.109 -33.308 22.030 1.00 68.25 115 ARG A O 1
ATOM 922 N N . PRO A 1 116 ? -55.857 -33.502 22.119 1.00 63.22 116 PRO A N 1
ATOM 923 C CA . PRO A 1 116 ? -55.632 -32.726 20.907 1.00 63.22 116 PRO A CA 1
ATOM 924 C C . PRO A 1 116 ? -56.376 -33.402 19.753 1.00 63.22 116 PRO A C 1
ATOM 926 O O . PRO A 1 116 ? -56.116 -34.561 19.422 1.00 63.22 116 PRO A O 1
ATOM 929 N N . ARG A 1 117 ? -57.358 -32.705 19.172 1.00 67.31 117 ARG A N 1
ATOM 930 C CA . ARG A 1 117 ? -57.922 -33.118 17.888 1.00 67.31 117 ARG A CA 1
ATOM 931 C C . ARG A 1 117 ? -56.851 -32.838 16.842 1.00 67.31 117 ARG A C 1
ATOM 933 O O . ARG A 1 117 ? -56.340 -31.725 16.786 1.00 67.31 117 ARG A O 1
ATOM 940 N N . LYS A 1 118 ? -56.502 -33.854 16.050 1.00 62.06 118 LYS A N 1
ATOM 941 C CA . LYS A 1 118 ? -55.652 -33.682 14.870 1.00 62.06 118 LYS A CA 1
ATOM 942 C C . LYS A 1 118 ? -56.362 -32.695 13.943 1.00 62.06 118 LYS A C 1
ATOM 944 O O . LYS A 1 118 ? -57.409 -33.033 13.397 1.00 62.06 118 LYS A O 1
ATOM 949 N N . LEU A 1 119 ? -55.841 -31.480 13.834 1.00 64.50 119 LEU A N 1
ATOM 950 C CA . LEU A 1 119 ? -56.191 -30.592 12.735 1.00 64.50 119 LEU A CA 1
ATOM 951 C C . LEU A 1 119 ? -55.355 -31.024 11.522 1.00 64.50 119 LEU A C 1
ATOM 953 O O . LEU A 1 119 ? -54.182 -31.361 11.708 1.00 64.50 119 LEU A O 1
ATOM 957 N N . PRO A 1 120 ? -55.935 -31.073 10.312 1.00 55.34 120 PRO A N 1
ATOM 958 C CA . PRO A 1 120 ? -55.156 -31.184 9.087 1.00 55.34 120 PRO A CA 1
ATOM 959 C C . PRO A 1 120 ? -54.148 -30.034 9.015 1.00 55.34 120 PRO A C 1
ATOM 961 O O . PRO A 1 120 ? -54.494 -28.886 9.288 1.00 55.34 120 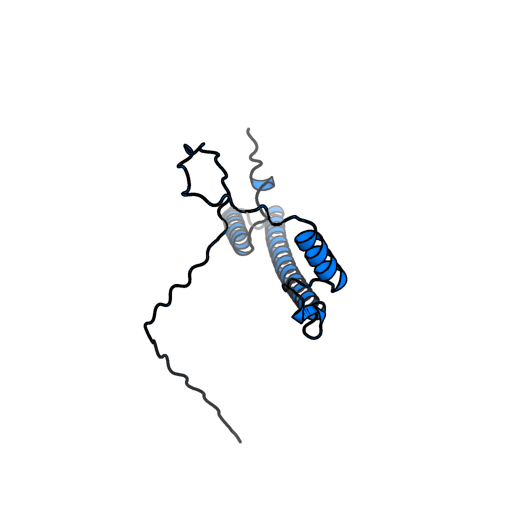PRO A O 1
ATOM 964 N N . ILE A 1 121 ? -52.897 -30.371 8.721 1.00 52.09 121 ILE A N 1
ATOM 965 C CA . ILE A 1 121 ? -51.787 -29.426 8.605 1.00 52.09 121 ILE A CA 1
ATOM 966 C C . ILE A 1 121 ? -51.984 -28.652 7.298 1.00 52.09 121 ILE A C 1
ATOM 968 O O . ILE A 1 121 ? -51.976 -29.259 6.232 1.00 52.09 121 ILE A O 1
ATOM 972 N N . GLU A 1 122 ? -52.184 -27.335 7.376 1.00 58.03 122 GLU A N 1
ATOM 973 C CA . GLU A 1 122 ? -51.905 -26.448 6.245 1.00 58.03 122 GLU A CA 1
ATOM 974 C C . GLU A 1 122 ? -50.394 -26.214 6.210 1.00 58.03 122 GLU A C 1
ATOM 976 O O . GLU A 1 122 ? -49.812 -25.674 7.155 1.00 58.03 122 GLU A O 1
ATOM 981 N N . GLU A 1 123 ? -49.762 -26.671 5.131 1.00 55.78 123 GLU A N 1
ATOM 982 C CA . GLU A 1 123 ? -48.384 -26.346 4.779 1.00 55.78 123 GLU A CA 1
ATOM 983 C C . GLU A 1 123 ? -48.302 -24.839 4.508 1.00 55.78 123 GLU A C 1
ATOM 985 O O . GLU A 1 123 ? -48.652 -24.355 3.435 1.00 55.78 123 GLU A O 1
ATOM 990 N N . VAL A 1 124 ? -47.874 -24.077 5.512 1.00 46.50 124 VAL A N 1
ATOM 991 C CA . VAL A 1 124 ? -47.416 -22.704 5.317 1.00 46.50 124 VAL A CA 1
ATOM 992 C C . VAL A 1 124 ? -45.903 -22.726 5.431 1.00 46.50 124 VAL A C 1
ATOM 994 O O . VAL A 1 124 ? -45.351 -22.764 6.531 1.00 46.50 124 VAL A O 1
ATOM 997 N N . ASP A 1 125 ? -45.264 -22.710 4.264 1.00 49.75 125 ASP A N 1
ATOM 998 C CA . ASP A 1 125 ? -43.845 -22.442 4.067 1.00 49.75 125 ASP A CA 1
ATOM 999 C C . ASP A 1 125 ? -43.421 -21.212 4.881 1.00 49.75 125 ASP A C 1
ATOM 1001 O O . ASP A 1 125 ? -43.823 -20.075 4.609 1.00 49.75 125 ASP A O 1
ATOM 1005 N N . LYS A 1 126 ? -42.580 -21.437 5.890 1.00 41.00 126 LYS A N 1
ATOM 1006 C CA . LYS A 1 126 ? -41.737 -20.402 6.486 1.00 41.00 126 LYS A CA 1
ATOM 1007 C C . LYS A 1 126 ? -40.309 -20.912 6.490 1.00 41.00 126 LYS A C 1
ATOM 1009 O O . LYS A 1 126 ? -39.840 -21.494 7.459 1.00 41.00 126 LYS A O 1
ATOM 1014 N N . LEU A 1 127 ? -39.638 -20.659 5.371 1.00 47.84 127 LEU A N 1
ATOM 1015 C CA . LEU A 1 127 ? -38.188 -20.584 5.294 1.00 47.84 127 LEU A CA 1
ATOM 1016 C C . LEU A 1 127 ? -37.692 -19.536 6.299 1.00 47.84 127 LEU A C 1
ATOM 1018 O O . LEU A 1 127 ? -37.824 -18.340 6.048 1.00 47.84 127 LEU A O 1
ATOM 1022 N N . GLN A 1 128 ? -37.156 -19.996 7.425 1.00 43.22 128 GLN A N 1
ATOM 1023 C CA . GLN A 1 128 ? -36.026 -19.397 8.140 1.00 43.22 128 GLN A CA 1
ATOM 1024 C C . GLN A 1 128 ? -35.663 -20.336 9.296 1.00 43.22 128 GLN A C 1
ATOM 1026 O O . GLN A 1 128 ? -36.229 -20.248 10.381 1.00 43.22 128 GLN A O 1
ATOM 1031 N N . GLU A 1 129 ? -34.754 -21.273 9.022 1.00 39.44 129 GLU A N 1
ATOM 1032 C CA . GLU A 1 129 ? -33.992 -21.970 10.056 1.00 39.44 129 GLU A CA 1
ATOM 1033 C C . GLU A 1 129 ? -32.720 -21.164 10.320 1.00 39.44 129 GLU A C 1
ATOM 1035 O O . GLU A 1 129 ? -31.924 -20.899 9.416 1.00 39.44 129 GLU A O 1
ATOM 1040 N N . ASP A 1 130 ? -32.609 -20.727 11.570 1.00 39.97 130 ASP A N 1
ATOM 1041 C CA . ASP A 1 130 ? -31.405 -20.194 12.179 1.00 39.97 130 ASP A CA 1
ATOM 1042 C C . ASP A 1 130 ? -30.345 -21.299 12.315 1.00 39.97 130 ASP A C 1
ATOM 1044 O O . ASP A 1 130 ? -30.657 -22.478 12.476 1.00 39.97 130 ASP A O 1
ATOM 1048 N N . GLU A 1 131 ? -29.080 -20.885 12.254 1.00 47.31 131 GLU A N 1
ATOM 1049 C CA . GLU A 1 131 ? -27.908 -21.716 12.506 1.00 47.31 131 GLU A CA 1
ATOM 1050 C C . GLU A 1 131 ? -27.976 -22.470 13.845 1.00 47.31 131 GLU A C 1
ATOM 1052 O O . GLU A 1 131 ? -28.105 -21.859 14.907 1.00 47.31 131 GLU A O 1
ATOM 1057 N N . GLU A 1 132 ? -27.719 -23.779 13.806 1.00 42.47 132 GLU A N 1
ATOM 1058 C CA . GLU A 1 132 ? -27.172 -24.524 14.940 1.00 42.47 132 GLU A CA 1
ATOM 1059 C C . GLU A 1 132 ? -25.741 -24.963 14.615 1.00 42.47 132 GLU A C 1
ATOM 1061 O O . GLU A 1 132 ? -25.481 -25.827 13.776 1.00 42.47 132 GLU A O 1
ATOM 1066 N N . VAL A 1 133 ? -24.792 -24.341 15.312 1.00 46.72 133 VAL A N 1
ATOM 1067 C CA . VAL A 1 133 ? -23.419 -24.818 15.444 1.00 46.72 133 VAL A CA 1
ATOM 1068 C C . VAL A 1 133 ? -23.435 -25.940 16.481 1.00 46.72 133 VAL A C 1
ATOM 1070 O O . VAL A 1 133 ? -23.420 -25.675 17.683 1.00 46.72 133 VAL A O 1
ATOM 1073 N N . GLU A 1 134 ? -23.461 -27.194 16.027 1.00 37.25 134 GLU A N 1
ATOM 1074 C CA . GLU A 1 134 ? -23.133 -28.339 16.876 1.00 37.25 134 GLU A CA 1
ATOM 1075 C C . GLU A 1 134 ? -21.630 -28.634 16.861 1.00 37.25 134 GLU A C 1
ATOM 1077 O O . GLU A 1 134 ? -20.930 -28.621 15.848 1.00 37.25 134 GLU A O 1
ATOM 1082 N N . ASN A 1 135 ? -21.155 -28.884 18.070 1.00 35.38 135 ASN A N 1
ATOM 1083 C CA . ASN A 1 135 ? -19.785 -29.044 18.496 1.00 35.38 135 ASN A CA 1
ATOM 1084 C C . ASN A 1 135 ? -19.381 -30.522 18.330 1.00 35.38 135 ASN A C 1
ATOM 1086 O O . ASN A 1 135 ? -19.878 -31.364 19.076 1.00 35.38 135 ASN A O 1
ATOM 1090 N N . SER A 1 136 ? -18.461 -30.862 17.419 1.00 36.22 136 SER A N 1
ATOM 1091 C CA . SER A 1 136 ? -17.850 -32.201 17.393 1.00 36.22 136 SER A CA 1
ATOM 1092 C C . SER A 1 136 ? -16.450 -32.169 18.005 1.00 36.22 136 SER A C 1
ATOM 1094 O O . SER A 1 136 ? -15.496 -31.673 17.406 1.00 36.22 136 SER A O 1
ATOM 1096 N N . SER A 1 137 ? -16.334 -32.738 19.203 1.00 45.06 137 SER A N 1
ATOM 1097 C CA . SER A 1 137 ? -15.070 -33.206 19.768 1.00 45.06 137 SER A CA 1
ATOM 1098 C C . SER A 1 137 ? -14.460 -34.273 18.849 1.00 45.06 137 SER A C 1
ATOM 1100 O O . SER A 1 137 ? -15.138 -35.230 18.479 1.00 45.06 137 SER A O 1
ATOM 1102 N N . SER A 1 138 ? -13.187 -34.134 18.488 1.00 46.19 138 SER A N 1
ATOM 1103 C CA . SER A 1 138 ? -12.370 -35.220 17.935 1.00 46.19 138 SER A CA 1
ATOM 1104 C C . SER A 1 138 ? -10.952 -35.095 18.485 1.00 46.19 138 SER A C 1
ATOM 1106 O O . SER A 1 138 ? -10.282 -34.083 18.293 1.00 46.19 138 SER A O 1
ATOM 1108 N N . GLU A 1 139 ? -10.558 -36.117 19.243 1.00 45.91 139 GLU A N 1
ATOM 1109 C CA . GLU A 1 139 ? -9.197 -36.391 19.704 1.00 45.91 139 GLU A CA 1
ATOM 1110 C C 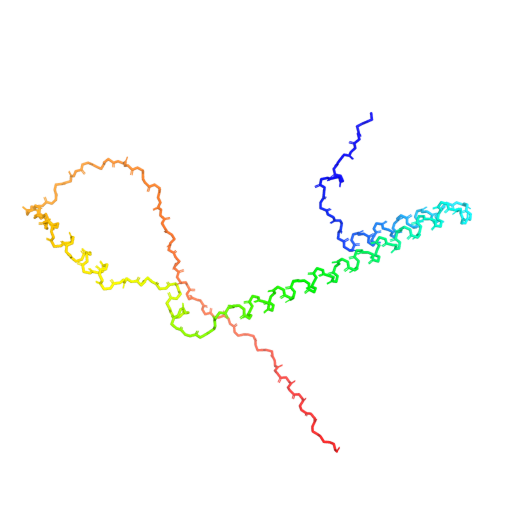. GLU A 1 139 ? -8.277 -36.805 18.539 1.00 45.91 139 GLU A C 1
ATOM 1112 O O . GLU A 1 139 ? -8.767 -37.233 17.492 1.00 45.91 139 GLU A O 1
ATOM 1117 N N . SER A 1 140 ? -6.961 -36.778 18.822 1.00 44.28 140 SER A N 1
ATOM 1118 C CA . SER A 1 140 ? -5.853 -37.478 18.128 1.00 44.28 140 SER A CA 1
ATOM 1119 C C . SER A 1 140 ? -5.174 -36.662 17.002 1.00 44.28 140 SER A C 1
ATOM 1121 O O . SER A 1 140 ? -5.849 -36.146 16.126 1.00 44.28 140 SER A O 1
ATOM 1123 N N . GLU A 1 141 ? -3.853 -36.454 16.914 1.00 48.19 141 GLU A N 1
ATOM 1124 C CA . GLU A 1 141 ? -2.678 -36.998 17.608 1.00 48.19 141 GLU A CA 1
ATOM 1125 C C . GLU A 1 141 ? -1.556 -35.946 17.737 1.00 48.19 141 GLU A C 1
ATOM 1127 O O . GLU A 1 141 ? -1.522 -34.922 17.056 1.00 48.19 141 GLU A O 1
ATOM 1132 N N . LEU A 1 142 ? -0.641 -36.233 18.658 1.00 50.09 142 LEU A N 1
ATOM 1133 C CA . LEU A 1 142 ? 0.597 -35.523 18.950 1.00 50.09 142 LEU A CA 1
ATOM 1134 C C . LEU A 1 142 ? 1.583 -35.633 17.777 1.00 50.09 142 LEU A C 1
ATOM 1136 O O . LEU A 1 142 ? 1.870 -36.743 17.350 1.00 50.09 142 LEU A O 1
ATOM 1140 N N . ASP A 1 143 ? 2.215 -34.523 17.385 1.00 45.41 143 ASP A N 1
ATOM 1141 C CA . ASP A 1 143 ? 3.565 -34.570 16.817 1.00 45.41 143 ASP A CA 1
ATOM 1142 C C . ASP A 1 143 ? 4.466 -33.578 17.561 1.00 45.41 143 ASP A C 1
ATOM 1144 O O . ASP A 1 143 ? 4.350 -32.352 17.485 1.00 45.41 143 ASP A O 1
ATOM 1148 N N . LEU A 1 144 ? 5.329 -34.172 18.378 1.00 48.72 144 LEU A N 1
ATOM 1149 C CA . LEU A 1 144 ? 6.377 -33.555 19.169 1.00 48.72 144 LEU A CA 1
ATOM 1150 C C . LEU A 1 144 ? 7.523 -33.161 18.229 1.00 48.72 144 LEU A C 1
ATOM 1152 O O . LEU A 1 144 ? 8.224 -34.037 17.729 1.00 48.72 144 LEU A O 1
ATOM 1156 N N . VAL A 1 145 ? 7.778 -31.862 18.047 1.00 48.03 145 VAL A N 1
ATOM 1157 C CA . VAL A 1 145 ? 9.081 -31.399 17.546 1.00 48.03 145 VAL A CA 1
ATOM 1158 C C . VAL A 1 145 ? 9.722 -30.454 18.555 1.00 48.03 145 VAL A C 1
ATOM 1160 O O . VAL A 1 145 ? 9.183 -29.421 18.945 1.00 48.03 145 VAL A O 1
ATOM 1163 N N . ASP A 1 146 ? 10.881 -30.927 18.984 1.00 41.34 146 ASP A N 1
ATOM 1164 C CA . ASP A 1 146 ? 11.749 -30.567 20.091 1.00 41.34 146 ASP A CA 1
ATOM 1165 C C . ASP A 1 146 ? 12.139 -29.076 20.176 1.00 41.34 146 ASP A C 1
ATOM 1167 O O . ASP A 1 146 ? 12.614 -28.456 19.220 1.00 41.34 146 ASP A O 1
ATOM 1171 N N . CYS A 1 147 ? 11.987 -28.505 21.371 1.00 47.28 147 CYS A N 1
ATOM 1172 C CA . CYS A 1 147 ? 12.488 -27.181 21.719 1.00 47.28 147 CYS A CA 1
ATOM 1173 C C . CYS A 1 147 ? 13.973 -27.272 22.088 1.00 47.28 147 CYS A C 1
ATOM 1175 O O . CYS A 1 147 ? 14.308 -27.750 23.170 1.00 47.28 147 CYS A O 1
ATOM 1177 N N . VAL A 1 148 ? 14.866 -26.677 21.292 1.00 46.09 148 VAL A N 1
ATOM 1178 C CA . VAL A 1 148 ? 16.232 -26.378 21.755 1.00 46.09 148 VAL A CA 1
ATOM 1179 C C . VAL A 1 148 ? 16.380 -24.884 22.017 1.00 46.09 148 VAL A C 1
ATOM 1181 O O . VAL A 1 148 ? 16.637 -24.079 21.124 1.00 46.09 148 VAL A O 1
ATOM 1184 N N . ALA A 1 149 ? 16.267 -24.518 23.293 1.00 48.31 149 ALA A N 1
ATOM 1185 C CA . ALA A 1 149 ? 16.732 -23.238 23.802 1.00 48.31 149 ALA A CA 1
ATOM 1186 C C . ALA A 1 149 ? 18.258 -23.279 23.974 1.00 48.31 149 ALA A C 1
ATOM 1188 O O . ALA A 1 149 ? 18.780 -24.082 24.748 1.00 48.31 149 ALA A O 1
ATOM 1189 N N . ARG A 1 150 ? 18.987 -22.362 23.330 1.00 51.47 150 ARG A N 1
ATOM 1190 C CA . ARG A 1 150 ? 20.363 -22.035 23.727 1.00 51.47 150 ARG A CA 1
ATOM 1191 C C . ARG A 1 150 ? 20.397 -20.644 24.344 1.00 51.47 150 ARG A C 1
ATOM 1193 O O . ARG A 1 150 ? 20.373 -19.635 23.651 1.00 51.47 150 ARG A O 1
ATOM 1200 N N . ARG A 1 151 ? 20.475 -20.620 25.676 1.00 52.28 151 ARG A N 1
ATOM 1201 C CA . ARG A 1 151 ? 21.101 -19.526 26.422 1.00 52.28 151 ARG A CA 1
ATOM 1202 C C . ARG A 1 151 ? 22.610 -19.694 26.282 1.00 52.28 151 ARG A C 1
ATOM 1204 O O . ARG A 1 151 ? 23.128 -20.758 26.605 1.00 52.28 151 ARG A O 1
ATOM 1211 N N . THR A 1 152 ? 23.313 -18.645 25.882 1.00 56.78 152 THR A N 1
ATOM 1212 C CA . THR A 1 152 ? 24.737 -18.508 26.194 1.00 56.78 152 THR A CA 1
ATOM 1213 C C . THR A 1 152 ? 24.909 -17.271 27.051 1.00 56.78 152 THR A C 1
ATOM 1215 O O . THR A 1 152 ? 24.715 -16.144 26.602 1.00 56.78 152 THR A O 1
ATOM 1218 N N . SER A 1 153 ? 25.218 -17.522 28.315 1.00 46.72 153 SER A N 1
ATOM 1219 C CA . SER A 1 153 ? 25.720 -16.555 29.275 1.00 46.72 153 SER A CA 1
ATOM 1220 C C . SER A 1 153 ? 27.224 -16.342 29.098 1.00 46.72 153 SER A C 1
ATOM 1222 O O . SER A 1 153 ? 27.961 -17.313 28.946 1.00 46.72 153 SER A O 1
ATOM 1224 N N . SER A 1 154 ? 27.624 -15.085 29.300 1.00 45.62 154 SER A N 1
ATOM 1225 C CA . SER A 1 154 ? 28.891 -14.605 29.872 1.00 45.62 154 SER A CA 1
ATOM 1226 C C . SER A 1 154 ? 30.192 -14.709 29.072 1.00 45.62 154 SER A C 1
ATOM 1228 O O . SER A 1 154 ? 30.678 -15.796 28.767 1.00 45.62 154 SER A O 1
ATOM 1230 N N . LYS A 1 155 ? 30.886 -13.569 28.991 1.00 42.94 155 LYS A N 1
ATOM 1231 C CA . LYS A 1 155 ? 31.977 -13.290 29.935 1.00 42.94 155 LYS A CA 1
ATOM 1232 C C . LYS A 1 155 ? 32.068 -11.798 30.222 1.00 42.94 155 LYS A C 1
ATOM 1234 O O . LYS A 1 155 ? 31.859 -11.022 29.268 1.00 42.94 155 LYS A O 1
#

Foldseek 3Di:
DDDDCVVVVDDDDDLVRLVVVLVVVLVVLVPDPDPDDPVNVVSNVVSVVVSVVNVVVVVVVVVVVVVVVVVVVVVDDPDDDCVVCVVPDDDDPVRVVVVVVVVVVPPPPPDPPDDDDDDPDDDDDDPDDDDDDDDDDDDDDDDDDDDDDDDDDDD

Organism: NCBI:txid675824

pLDDT: mean 77.15, std 18.92, range [35.38, 98.06]